Protein AF-A0A934NXT5-F1 (afdb_monomer_lite)

pLDDT: mean 85.24, std 17.13, range [35.66, 97.88]

Foldseek 3Di:
DDDDDPDDPDQFDKDWQAQPVDRDIDIDRHNDPVVVCVVQVVQQWDRPVVTHHNVVVVVVVVVVVVVVVVVVVD

Radius of gyration: 16.4 Å; chains: 1; bounding box: 40×21×51 Å

Sequence (74 aa):
MTAELAATATGWRTWRFGCDLCDRTLWTALDHQRTASDMARTNGWIVDDPTLCPACAIVAQHKERADETDRRIG

Secondary structure (DSSP, 8-state):
--------SS---EEEEE-TTSS-EEEEE-SSHHHHHHHHHHTT-B-SSS-B-HHHHHHHHHHHHHHHHHHHH-

Structure (mmCIF, N/CA/C/O backbone):
data_AF-A0A934NXT5-F1
#
_entry.id   AF-A0A934NXT5-F1
#
loop_
_atom_site.group_PDB
_atom_site.id
_atom_site.type_symbol
_atom_site.label_atom_id
_atom_site.label_alt_id
_atom_site.label_comp_id
_atom_site.label_asym_id
_atom_site.label_entity_id
_atom_site.label_seq_id
_atom_site.pdbx_PDB_ins_code
_atom_site.Cartn_x
_atom_site.Cartn_y
_atom_site.Cartn_z
_atom_site.occupancy
_atom_site.B_iso_or_equiv
_atom_site.auth_seq_id
_atom_site.auth_comp_id
_atom_site.auth_asym_id
_atom_site.auth_atom_id
_atom_site.pdbx_PDB_model_num
ATOM 1 N N . MET A 1 1 ? -22.745 -3.527 -5.342 1.00 35.66 1 MET A N 1
ATOM 2 C CA . MET A 1 1 ? -21.546 -3.748 -4.509 1.00 35.66 1 MET A CA 1
ATOM 3 C C . MET A 1 1 ? -21.971 -3.463 -3.080 1.00 35.66 1 MET A C 1
ATOM 5 O O . MET A 1 1 ? -22.237 -2.313 -2.759 1.00 35.66 1 MET A O 1
ATOM 9 N N . THR A 1 2 ? -22.223 -4.505 -2.294 1.00 36.94 2 THR A N 1
ATOM 10 C CA . THR A 1 2 ? -22.865 -4.389 -0.976 1.00 36.94 2 THR A CA 1
ATOM 11 C C . THR A 1 2 ? -21.765 -4.409 0.078 1.00 36.94 2 THR A C 1
ATOM 13 O O . THR A 1 2 ? -21.050 -5.399 0.187 1.00 36.94 2 THR A O 1
ATOM 16 N N . ALA A 1 3 ? -21.568 -3.293 0.779 1.00 40.12 3 ALA A N 1
ATOM 17 C CA . ALA A 1 3 ? -20.590 -3.174 1.854 1.00 40.12 3 ALA A CA 1
ATOM 18 C C . ALA A 1 3 ? -21.268 -3.508 3.189 1.00 40.12 3 ALA A C 1
ATOM 20 O O . ALA A 1 3 ? -22.196 -2.812 3.598 1.00 40.12 3 ALA A O 1
ATOM 21 N N . GLU A 1 4 ? -20.819 -4.568 3.858 1.00 48.38 4 GLU A N 1
ATOM 22 C CA . GLU A 1 4 ? -21.291 -4.934 5.195 1.00 48.38 4 GLU A CA 1
ATOM 23 C C . GLU A 1 4 ? -20.386 -4.287 6.255 1.00 48.38 4 GLU A C 1
ATOM 25 O O . GLU A 1 4 ? -19.184 -4.542 6.330 1.00 48.38 4 GLU A O 1
ATOM 30 N N . LEU A 1 5 ? -20.974 -3.386 7.048 1.00 53.56 5 LEU A N 1
ATOM 31 C CA . LEU A 1 5 ? -20.326 -2.652 8.134 1.00 53.56 5 LEU A CA 1
ATOM 32 C C . LEU A 1 5 ? -20.210 -3.539 9.382 1.00 53.56 5 LEU A C 1
ATOM 34 O O . LEU A 1 5 ? -21.189 -3.729 10.100 1.00 53.56 5 LEU A O 1
ATOM 38 N N . ALA A 1 6 ? -19.007 -4.017 9.698 1.00 51.56 6 ALA A N 1
ATOM 39 C CA . ALA A 1 6 ? -18.694 -4.556 11.021 1.00 51.56 6 ALA A CA 1
ATOM 40 C C . ALA A 1 6 ? -18.140 -3.431 11.913 1.00 51.56 6 ALA A C 1
ATOM 42 O O . ALA A 1 6 ? -16.935 -3.194 11.979 1.00 51.56 6 ALA A O 1
ATOM 43 N N . ALA A 1 7 ? -19.040 -2.695 12.569 1.00 50.19 7 ALA A N 1
ATOM 44 C CA . ALA A 1 7 ? -18.692 -1.667 13.543 1.00 50.19 7 ALA A CA 1
ATOM 45 C C . ALA A 1 7 ? -18.381 -2.311 14.907 1.00 50.19 7 ALA A C 1
ATOM 47 O O . ALA A 1 7 ? -19.287 -2.665 15.659 1.00 50.19 7 ALA A O 1
ATOM 48 N N . THR A 1 8 ? -17.100 -2.464 15.242 1.00 50.44 8 THR A N 1
ATOM 49 C CA . THR A 1 8 ? -16.662 -2.748 16.618 1.00 50.44 8 THR A CA 1
ATOM 50 C C . THR A 1 8 ? -16.519 -1.437 17.393 1.00 50.44 8 THR A C 1
ATOM 52 O O . THR A 1 8 ? -16.010 -0.457 16.862 1.00 50.44 8 THR A O 1
ATOM 55 N N . ALA A 1 9 ? -16.983 -1.421 18.642 1.00 50.34 9 ALA A N 1
ATOM 56 C CA . ALA A 1 9 ? -17.332 -0.258 19.465 1.00 50.34 9 ALA A CA 1
ATOM 57 C C . ALA A 1 9 ? -16.175 0.632 19.989 1.00 50.34 9 ALA A C 1
ATOM 59 O O . ALA A 1 9 ? -16.231 1.138 21.107 1.00 50.34 9 ALA A O 1
ATOM 60 N N . THR A 1 10 ? -15.171 0.909 19.163 1.00 50.56 10 THR A N 1
ATOM 61 C CA . THR A 1 10 ? -14.205 1.996 19.363 1.00 50.56 10 THR A CA 1
ATOM 62 C C . THR A 1 10 ? -14.212 2.787 18.063 1.00 50.56 10 THR A C 1
ATOM 64 O O . THR A 1 10 ? -14.070 2.184 17.007 1.00 50.56 10 THR A O 1
ATOM 67 N N . GLY A 1 11 ? -14.424 4.105 18.097 1.00 52.81 11 GLY A N 1
ATOM 68 C CA . GLY A 1 11 ? -14.673 4.957 16.917 1.00 52.81 11 GLY A CA 1
ATOM 69 C C . GLY A 1 11 ? -13.549 5.060 15.869 1.00 52.81 11 GLY A C 1
ATOM 70 O O . GLY A 1 11 ? -13.500 6.036 15.124 1.00 52.81 11 GLY A O 1
ATOM 71 N N . TRP A 1 12 ? -12.635 4.095 15.803 1.00 56.72 12 TRP A N 1
ATOM 72 C CA . TRP A 1 12 ? -11.614 3.986 14.776 1.00 56.72 12 TRP A CA 1
ATOM 73 C C . TRP A 1 12 ? -12.232 3.430 13.501 1.00 56.72 12 TRP A C 1
ATOM 75 O O . TRP A 1 12 ? -12.606 2.262 13.409 1.00 56.72 12 TRP A O 1
ATOM 85 N N . ARG A 1 13 ? -12.328 4.291 12.492 1.00 74.19 13 ARG A N 1
ATOM 86 C CA . ARG A 1 13 ? -12.593 3.857 11.125 1.00 74.19 13 ARG A CA 1
ATOM 87 C C . ARG A 1 13 ? -11.367 3.081 10.650 1.00 74.19 13 ARG A C 1
ATOM 89 O O . ARG A 1 13 ? -10.239 3.555 10.765 1.00 74.19 13 ARG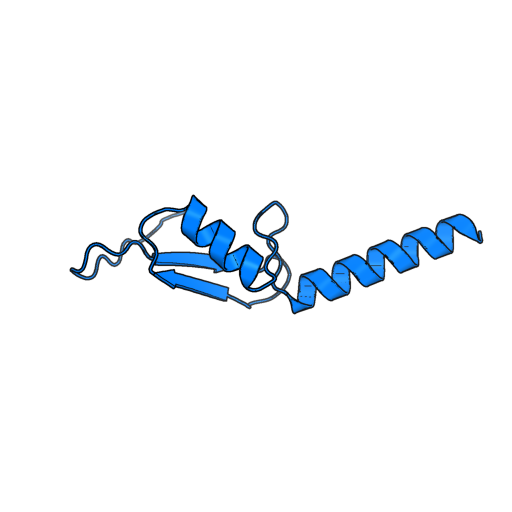 A O 1
ATOM 96 N N . THR A 1 14 ? -11.570 1.864 10.169 1.00 85.75 14 THR A N 1
ATOM 97 C CA . THR A 1 14 ? -10.510 1.104 9.514 1.00 85.75 14 THR A CA 1
ATOM 98 C C . THR A 1 14 ? -10.580 1.364 8.017 1.00 85.75 14 THR A C 1
ATOM 100 O O . THR A 1 14 ? -11.642 1.281 7.404 1.00 85.75 14 THR A O 1
ATOM 103 N N . TRP A 1 15 ? -9.439 1.701 7.427 1.00 90.06 15 TRP A N 1
ATOM 104 C CA . TRP A 1 15 ? -9.292 1.843 5.983 1.00 90.06 15 TRP A CA 1
ATOM 105 C C . TRP A 1 15 ? -8.523 0.653 5.437 1.00 90.06 15 TRP A C 1
ATOM 107 O O . TRP A 1 15 ? -7.574 0.171 6.062 1.00 90.06 15 TRP A O 1
ATOM 117 N N . ARG A 1 16 ? -8.952 0.186 4.266 1.00 93.44 16 ARG A N 1
ATOM 118 C CA . ARG A 1 16 ? -8.359 -0.935 3.545 1.00 93.44 16 ARG A CA 1
ATOM 119 C C . ARG A 1 16 ? -7.836 -0.438 2.201 1.00 93.44 16 ARG A C 1
ATOM 121 O O . ARG A 1 16 ? -8.622 0.064 1.406 1.00 93.44 16 ARG A O 1
ATOM 128 N N . PHE A 1 17 ? -6.551 -0.649 1.934 1.00 93.94 17 PHE A N 1
ATOM 129 C CA . PHE A 1 17 ? -5.939 -0.449 0.618 1.00 93.94 17 PHE A CA 1
ATOM 130 C C . PHE A 1 17 ? -5.613 -1.819 0.024 1.00 93.94 17 PHE A C 1
ATOM 132 O O . PHE A 1 17 ? -4.856 -2.585 0.623 1.00 93.94 17 PHE A O 1
ATOM 139 N N . GLY A 1 18 ? -6.234 -2.162 -1.103 1.00 96.19 18 GLY A N 1
ATOM 140 C CA . GLY A 1 18 ? -5.981 -3.402 -1.839 1.00 96.19 18 GLY A CA 1
ATOM 141 C C . GLY A 1 18 ? -5.111 -3.119 -3.054 1.00 96.19 18 GLY A C 1
ATOM 142 O O . GLY A 1 18 ? -5.291 -2.093 -3.693 1.00 96.19 18 GLY A O 1
ATOM 143 N N . CYS A 1 19 ? -4.153 -3.992 -3.347 1.00 97.44 19 CYS A N 1
ATOM 144 C CA . CYS A 1 19 ? -3.353 -3.860 -4.556 1.00 97.44 19 CYS A CA 1
ATOM 145 C C . CYS A 1 19 ? -4.148 -4.370 -5.763 1.00 97.44 19 CYS A C 1
ATOM 147 O O . CYS A 1 19 ? -4.657 -5.484 -5.735 1.00 97.44 19 CYS A O 1
ATOM 149 N N . ASP A 1 20 ? -4.185 -3.605 -6.849 1.00 96.44 20 ASP A N 1
ATOM 150 C CA . ASP A 1 20 ? -4.947 -3.978 -8.049 1.00 96.44 20 ASP A CA 1
ATOM 151 C C . ASP A 1 20 ? -4.276 -5.101 -8.861 1.00 96.44 20 ASP A C 1
ATOM 153 O O . ASP A 1 20 ? -4.908 -5.746 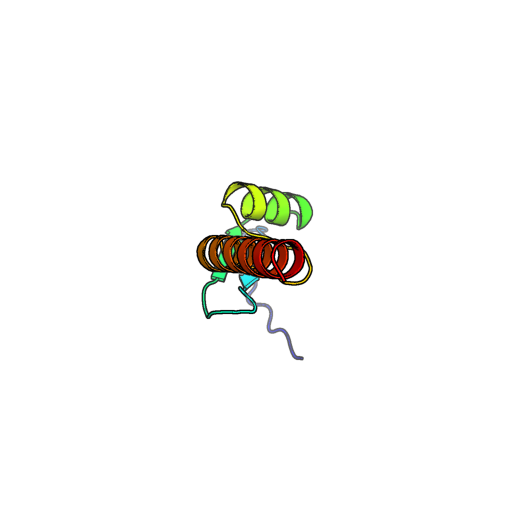-9.693 1.00 96.44 20 ASP A O 1
ATOM 157 N N . LEU A 1 21 ? -2.986 -5.359 -8.613 1.00 95.44 21 LEU A N 1
ATOM 158 C CA . LEU A 1 21 ? -2.196 -6.376 -9.325 1.00 95.44 21 LEU A CA 1
ATOM 159 C C . LEU A 1 21 ? -1.942 -7.670 -8.533 1.00 95.44 21 LEU A C 1
ATOM 161 O O . LEU A 1 21 ? -1.438 -8.636 -9.102 1.00 95.44 21 LEU A O 1
ATOM 165 N N . CYS A 1 22 ? -2.212 -7.699 -7.224 1.00 96.31 22 CYS A N 1
ATOM 166 C CA . CYS A 1 22 ? -2.008 -8.888 -6.388 1.00 96.31 22 CYS A CA 1
ATOM 167 C C . CYS A 1 22 ? -2.845 -8.822 -5.105 1.00 96.31 22 CYS A C 1
ATOM 169 O O . CYS A 1 22 ? -3.283 -7.753 -4.704 1.00 96.31 22 CYS A O 1
ATOM 171 N N . ASP A 1 23 ? -2.969 -9.928 -4.373 1.00 96.25 23 ASP A N 1
ATOM 172 C CA . ASP A 1 23 ? -3.848 -10.012 -3.193 1.00 96.25 23 ASP A CA 1
ATOM 173 C C . ASP A 1 23 ? -3.336 -9.292 -1.927 1.00 96.25 23 ASP A C 1
ATOM 175 O O . ASP A 1 23 ? -3.889 -9.451 -0.832 1.00 96.25 23 ASP A O 1
ATOM 179 N N . ARG A 1 24 ? -2.266 -8.488 -2.022 1.00 95.75 24 ARG A N 1
ATOM 180 C CA . ARG A 1 24 ? -1.777 -7.741 -0.857 1.00 95.75 24 ARG A CA 1
ATOM 181 C C . ARG A 1 24 ? -2.790 -6.687 -0.440 1.00 95.75 24 ARG A C 1
ATOM 183 O O . ARG A 1 24 ? -3.332 -5.949 -1.257 1.00 95.75 24 ARG A O 1
ATOM 190 N N . THR A 1 25 ? -2.984 -6.585 0.869 1.00 95.56 25 THR A N 1
ATOM 191 C CA . THR A 1 25 ? -3.861 -5.597 1.491 1.00 95.56 25 THR A CA 1
ATOM 192 C C . THR A 1 25 ? -3.129 -4.922 2.648 1.00 95.56 25 THR A C 1
ATOM 194 O O . THR A 1 25 ? -2.479 -5.600 3.443 1.00 95.56 25 THR A O 1
ATOM 197 N N . LEU A 1 26 ? -3.264 -3.603 2.762 1.00 93.31 26 LEU A N 1
ATOM 198 C CA . LEU A 1 26 ? -2.879 -2.831 3.940 1.00 93.31 26 LEU A CA 1
ATOM 199 C C . LEU A 1 26 ? -4.133 -2.380 4.691 1.00 93.31 26 LEU A C 1
ATOM 201 O O . LEU A 1 26 ? -5.071 -1.853 4.092 1.00 93.31 26 LEU A O 1
ATOM 205 N N . TRP A 1 27 ? -4.120 -2.558 6.009 1.00 92.81 27 TRP A N 1
ATOM 206 C CA . TRP A 1 27 ? -5.158 -2.074 6.911 1.00 92.81 27 TRP A CA 1
ATOM 207 C C . TRP A 1 27 ? -4.604 -0.957 7.785 1.00 92.81 27 TRP A C 1
ATOM 209 O O . TRP A 1 27 ? -3.521 -1.096 8.352 1.00 92.81 27 TRP A O 1
ATOM 219 N N . THR A 1 28 ? -5.356 0.129 7.936 1.00 90.00 28 THR A N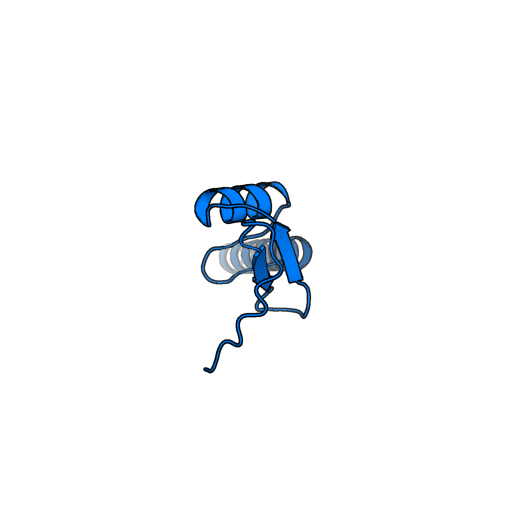 1
ATOM 220 C CA . THR A 1 28 ? -4.992 1.232 8.832 1.00 90.00 28 THR A CA 1
ATOM 221 C C . THR A 1 28 ? -6.158 1.568 9.752 1.00 90.00 28 THR A C 1
ATOM 223 O O . THR A 1 28 ? -7.269 1.781 9.271 1.00 90.00 28 THR A O 1
ATOM 226 N N . ALA A 1 29 ? -5.914 1.663 11.058 1.00 88.88 29 ALA A N 1
ATOM 227 C CA . ALA A 1 29 ? -6.899 2.118 12.040 1.00 88.88 29 ALA A CA 1
ATOM 228 C C . ALA A 1 29 ? -6.763 3.637 12.249 1.00 88.88 29 ALA A C 1
ATOM 230 O O . ALA A 1 29 ? -6.195 4.083 13.241 1.00 88.88 29 ALA A O 1
ATOM 231 N N . LEU A 1 30 ? -7.216 4.425 11.269 1.00 85.56 30 LEU A N 1
ATOM 232 C CA . LEU A 1 30 ? -7.089 5.886 11.257 1.00 85.56 30 LEU A CA 1
ATOM 233 C C . LEU A 1 30 ? -8.453 6.539 11.011 1.00 85.56 30 LEU A C 1
ATOM 235 O O . LEU A 1 30 ? -9.234 6.113 10.164 1.00 85.56 30 LEU A O 1
ATOM 239 N N . ASP A 1 31 ? -8.738 7.600 11.753 1.00 85.62 31 ASP A N 1
ATOM 240 C CA . ASP A 1 31 ? -10.020 8.312 11.747 1.00 85.62 31 ASP A CA 1
ATOM 241 C C . ASP A 1 31 ? -10.382 8.949 10.391 1.00 85.62 31 ASP A C 1
ATOM 243 O O . ASP A 1 31 ? -11.558 8.985 10.006 1.00 85.62 31 ASP A O 1
ATOM 247 N N . HIS A 1 32 ? -9.376 9.396 9.638 1.00 87.69 32 HIS A N 1
ATOM 248 C CA . HIS A 1 32 ? -9.526 10.126 8.385 1.00 87.69 32 HIS A CA 1
ATOM 249 C C . HIS A 1 32 ? -8.872 9.411 7.196 1.00 87.69 32 HIS A C 1
ATOM 251 O O . HIS A 1 32 ? -7.727 8.964 7.265 1.00 87.69 32 HIS A O 1
ATOM 257 N N . GLN A 1 33 ? -9.580 9.399 6.057 1.00 88.94 33 GLN A N 1
ATOM 258 C CA . GLN A 1 33 ? -9.102 8.800 4.804 1.00 88.94 33 GLN A CA 1
ATOM 259 C C . GLN A 1 33 ? -7.768 9.390 4.355 1.00 88.94 33 GLN A C 1
ATOM 261 O O . GLN A 1 33 ? -6.874 8.654 3.968 1.00 88.94 33 GLN A O 1
ATOM 266 N N . ARG A 1 34 ? -7.624 10.718 4.429 1.00 92.25 34 ARG A N 1
ATOM 267 C CA . ARG A 1 34 ? -6.391 11.403 4.024 1.00 92.25 34 ARG A CA 1
ATOM 268 C C . ARG A 1 34 ? -5.196 10.907 4.837 1.00 92.25 34 ARG A C 1
ATOM 270 O O . ARG A 1 34 ? -4.195 10.522 4.252 1.00 92.25 34 ARG A O 1
ATOM 277 N N . THR A 1 35 ? -5.337 10.831 6.160 1.00 92.44 35 THR A N 1
ATOM 278 C CA . THR A 1 35 ? -4.295 10.312 7.054 1.00 92.44 35 THR A CA 1
ATOM 279 C C . THR A 1 35 ? -3.974 8.848 6.749 1.00 92.44 35 THR A C 1
ATOM 281 O O . THR A 1 35 ? -2.810 8.456 6.752 1.00 92.44 35 THR A O 1
ATOM 284 N N . ALA A 1 36 ? -4.992 8.038 6.441 1.00 92.44 36 ALA A N 1
ATOM 285 C CA . ALA A 1 36 ? -4.813 6.652 6.018 1.00 92.44 36 ALA A CA 1
ATOM 286 C C . ALA A 1 36 ? -4.047 6.533 4.692 1.00 92.44 36 ALA A C 1
ATOM 288 O O . ALA A 1 36 ? -3.129 5.721 4.588 1.00 92.44 36 ALA A O 1
ATOM 289 N N . SER A 1 37 ? -4.379 7.368 3.707 1.00 94.25 37 SER A N 1
ATOM 290 C CA . SER A 1 37 ? -3.692 7.438 2.417 1.00 94.25 37 SER A CA 1
ATOM 291 C C . SER A 1 37 ? -2.245 7.903 2.568 1.00 94.25 37 SER A C 1
ATOM 293 O O . SER A 1 37 ? -1.354 7.306 1.973 1.00 94.25 37 SER A O 1
ATOM 295 N N . ASP A 1 38 ? -1.990 8.922 3.389 1.00 95.06 38 ASP A N 1
ATOM 296 C CA . ASP A 1 38 ? -0.635 9.415 3.645 1.00 95.06 38 ASP A CA 1
ATOM 297 C C . ASP A 1 38 ? 0.209 8.346 4.357 1.00 95.06 38 ASP A C 1
ATOM 299 O O . ASP A 1 38 ? 1.333 8.074 3.941 1.00 95.06 38 ASP A O 1
ATOM 303 N N . MET A 1 39 ? -0.361 7.644 5.343 1.00 94.75 39 MET A N 1
ATOM 304 C CA . MET A 1 39 ? 0.281 6.494 5.990 1.00 94.75 39 MET A CA 1
ATOM 305 C C . MET A 1 39 ? 0.584 5.369 4.993 1.00 94.75 39 MET A C 1
ATOM 307 O O . MET A 1 39 ? 1.675 4.797 5.007 1.00 94.75 39 MET A O 1
ATOM 311 N N . ALA A 1 40 ? -0.359 5.033 4.113 1.00 95.12 40 ALA A N 1
ATOM 312 C CA . ALA A 1 40 ? -0.147 4.024 3.082 1.00 95.12 40 ALA A CA 1
ATOM 313 C C . ALA A 1 40 ? 1.000 4.428 2.138 1.00 95.12 40 ALA A C 1
ATOM 315 O O . ALA A 1 40 ? 1.902 3.622 1.899 1.00 95.12 40 ALA A O 1
ATOM 316 N N . ARG A 1 41 ? 1.039 5.695 1.702 1.00 96.00 41 ARG A N 1
ATOM 317 C CA . ARG A 1 41 ? 2.138 6.263 0.902 1.00 96.00 41 ARG A CA 1
ATOM 318 C C . ARG A 1 41 ? 3.479 6.202 1.628 1.00 96.00 41 ARG A C 1
ATOM 320 O O . ARG A 1 41 ? 4.469 5.794 1.029 1.00 96.00 41 ARG A O 1
ATOM 327 N N . THR A 1 42 ? 3.522 6.518 2.925 1.00 95.88 42 THR A N 1
ATOM 328 C CA . THR A 1 42 ? 4.732 6.354 3.753 1.00 95.88 42 THR A CA 1
ATOM 329 C C . THR A 1 42 ? 5.202 4.898 3.805 1.00 95.88 42 THR A C 1
ATOM 331 O O . THR A 1 42 ? 6.402 4.642 3.817 1.00 95.88 42 THR A O 1
ATOM 334 N N . ASN A 1 43 ? 4.279 3.935 3.762 1.00 93.94 43 ASN A N 1
ATOM 335 C CA . ASN A 1 43 ? 4.588 2.506 3.672 1.00 93.94 43 ASN A CA 1
ATOM 336 C C . ASN A 1 43 ? 4.908 2.032 2.239 1.00 93.94 43 ASN A C 1
ATOM 338 O O . ASN A 1 43 ? 5.006 0.828 2.001 1.00 93.94 43 ASN A O 1
ATOM 342 N N . GLY A 1 44 ? 5.062 2.953 1.284 1.00 95.56 44 GLY A N 1
ATOM 343 C CA . GLY A 1 44 ? 5.438 2.662 -0.099 1.00 95.56 44 GLY A CA 1
ATOM 344 C C . GLY A 1 44 ? 4.283 2.216 -0.993 1.00 95.56 44 GLY A C 1
ATOM 345 O O . GLY A 1 44 ? 4.531 1.683 -2.073 1.00 95.56 44 GLY A O 1
ATOM 346 N N . TRP A 1 45 ? 3.034 2.384 -0.555 1.00 97.44 45 TRP A N 1
ATOM 347 C CA . TRP A 1 45 ? 1.875 2.126 -1.404 1.00 97.44 45 TRP A CA 1
ATOM 348 C C . TRP A 1 45 ? 1.610 3.300 -2.342 1.00 97.44 45 TRP A C 1
ATOM 350 O O . TRP A 1 45 ? 1.685 4.463 -1.945 1.00 97.44 45 TRP A O 1
ATOM 360 N N . ILE A 1 46 ? 1.208 2.985 -3.567 1.00 96.25 46 ILE A N 1
ATOM 361 C CA . ILE A 1 46 ? 0.501 3.928 -4.433 1.00 96.25 46 ILE A CA 1
ATOM 362 C C . ILE A 1 46 ? -0.983 3.748 -4.117 1.00 96.25 46 ILE A C 1
ATOM 364 O O . ILE A 1 46 ? -1.462 2.619 -4.112 1.00 96.25 46 ILE A O 1
ATOM 368 N N . VAL A 1 47 ? -1.684 4.832 -3.793 1.00 94.06 47 VAL A N 1
ATOM 369 C CA . VAL A 1 47 ? -3.106 4.824 -3.374 1.00 94.06 47 VAL A CA 1
ATOM 370 C C . VAL A 1 47 ? -4.009 5.630 -4.309 1.00 94.06 47 VAL A C 1
ATOM 372 O O . VAL A 1 47 ? -5.158 5.907 -3.976 1.00 94.06 47 VAL A O 1
ATOM 375 N N . ASP A 1 48 ? -3.458 6.037 -5.449 1.00 89.12 48 ASP A N 1
ATOM 376 C CA . ASP A 1 48 ? -4.177 6.636 -6.572 1.00 89.12 48 ASP A CA 1
ATOM 377 C C . ASP A 1 48 ? -4.530 5.514 -7.579 1.00 89.12 48 ASP A C 1
ATOM 379 O O . ASP A 1 48 ? -4.459 4.344 -7.211 1.00 89.12 48 ASP A O 1
ATOM 383 N N . ASP A 1 49 ? -4.945 5.819 -8.811 1.00 86.88 49 ASP A N 1
ATOM 384 C CA . ASP A 1 49 ? -5.291 4.793 -9.814 1.00 86.88 49 ASP A CA 1
ATOM 385 C C . ASP A 1 49 ? -4.088 4.490 -10.737 1.00 86.88 49 ASP A C 1
ATOM 387 O O . ASP A 1 49 ? -3.661 5.397 -11.465 1.00 86.88 49 ASP A O 1
ATOM 391 N N . PRO A 1 50 ? -3.514 3.266 -10.726 1.00 92.50 50 PRO A N 1
ATOM 392 C CA . PRO A 1 50 ? -3.897 2.092 -9.926 1.00 92.50 50 PRO A CA 1
ATOM 393 C C . PRO A 1 50 ? -3.305 2.088 -8.506 1.00 92.50 50 PRO A C 1
ATOM 395 O O . PRO A 1 50 ? -2.192 2.570 -8.267 1.00 92.50 50 PRO A O 1
ATOM 398 N N . THR A 1 51 ? -4.009 1.461 -7.559 1.00 96.06 51 THR A N 1
ATOM 399 C CA . THR A 1 51 ? -3.520 1.247 -6.195 1.00 96.06 51 THR A CA 1
ATOM 400 C C . THR A 1 51 ? -2.560 0.063 -6.189 1.00 96.06 51 THR A C 1
ATOM 402 O O . THR A 1 51 ? -2.934 -1.080 -6.456 1.00 96.06 51 THR A O 1
ATOM 405 N N . LEU A 1 52 ? -1.292 0.308 -5.859 1.00 97.56 52 LEU A N 1
ATOM 406 C CA . LEU A 1 52 ? -0.232 -0.698 -5.919 1.00 97.56 52 LEU A CA 1
ATOM 407 C C . LEU A 1 52 ? 0.437 -0.885 -4.562 1.00 97.56 52 LEU A C 1
ATOM 409 O O . LEU A 1 52 ? 0.829 0.076 -3.898 1.00 97.56 52 LEU A O 1
ATOM 413 N N . CYS A 1 53 ? 0.652 -2.148 -4.183 1.00 97.88 53 CYS A N 1
ATOM 414 C CA . CYS A 1 53 ? 1.550 -2.462 -3.078 1.00 97.88 53 CYS A CA 1
ATOM 415 C C . CYS A 1 53 ? 3.006 -2.115 -3.447 1.00 97.88 53 CYS A C 1
ATOM 417 O O . CYS A 1 53 ? 3.338 -2.074 -4.636 1.00 97.88 53 CYS A O 1
ATOM 419 N N . PRO A 1 54 ? 3.911 -1.966 -2.461 1.00 97.50 54 PRO A N 1
ATOM 420 C CA . PRO A 1 54 ? 5.289 -1.540 -2.716 1.00 97.50 54 PRO A CA 1
ATOM 421 C C . PRO A 1 54 ? 6.025 -2.419 -3.734 1.00 97.50 54 PRO A C 1
ATOM 423 O O . PRO A 1 54 ? 6.744 -1.923 -4.595 1.00 97.50 54 PRO A O 1
ATOM 426 N N . ALA A 1 55 ? 5.803 -3.736 -3.685 1.00 97.31 55 ALA A N 1
ATOM 427 C CA . ALA A 1 55 ? 6.427 -4.672 -4.616 1.00 97.31 55 ALA A CA 1
ATOM 428 C C . ALA A 1 55 ? 5.929 -4.474 -6.057 1.00 97.31 55 ALA A C 1
ATOM 430 O O . ALA A 1 55 ? 6.731 -4.397 -6.984 1.00 97.31 55 ALA A O 1
ATOM 431 N N . CYS A 1 56 ? 4.614 -4.350 -6.249 1.00 97.31 56 CYS A N 1
ATOM 432 C CA . CYS A 1 56 ? 4.025 -4.115 -7.567 1.00 97.31 56 CYS A CA 1
ATOM 433 C C . CYS A 1 56 ? 4.388 -2.732 -8.118 1.00 97.31 56 CYS A C 1
ATOM 435 O O . CYS A 1 56 ? 4.651 -2.615 -9.310 1.00 97.31 56 CYS A O 1
ATOM 437 N N . ALA A 1 57 ? 4.467 -1.712 -7.259 1.00 95.94 57 ALA A N 1
ATOM 438 C CA . ALA A 1 57 ? 4.898 -0.370 -7.639 1.00 95.94 57 ALA A CA 1
ATOM 439 C C . ALA A 1 57 ? 6.341 -0.363 -8.171 1.00 95.94 57 ALA A C 1
A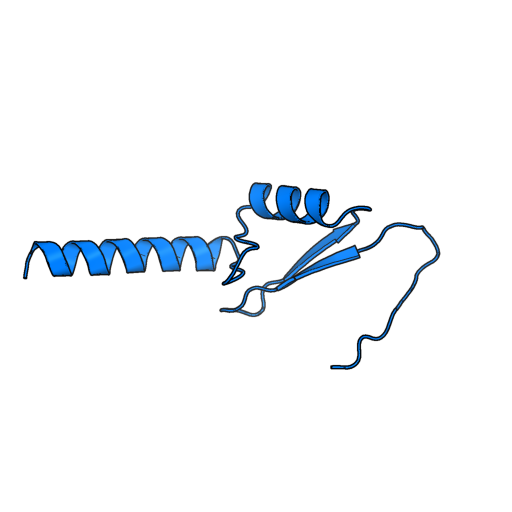TOM 441 O O . ALA A 1 57 ? 6.618 0.251 -9.198 1.00 95.94 57 ALA A O 1
ATOM 442 N N . ILE A 1 58 ? 7.251 -1.090 -7.515 1.00 96.44 58 ILE A N 1
ATOM 443 C CA . ILE A 1 58 ? 8.638 -1.247 -7.975 1.00 96.44 58 ILE A CA 1
ATOM 444 C C . ILE A 1 58 ? 8.673 -1.943 -9.341 1.00 96.44 58 ILE A C 1
ATOM 446 O O . ILE A 1 58 ? 9.322 -1.456 -10.266 1.00 96.44 58 ILE A O 1
ATOM 450 N N . VAL A 1 59 ? 7.948 -3.055 -9.499 1.00 96.19 59 VAL A N 1
ATOM 451 C CA . VAL A 1 59 ? 7.892 -3.791 -10.775 1.00 96.19 59 VAL A CA 1
ATOM 452 C C . VAL A 1 59 ? 7.348 -2.912 -11.906 1.00 96.19 59 VAL A C 1
ATOM 454 O O . VAL A 1 59 ? 7.925 -2.910 -12.993 1.00 96.19 59 VAL A O 1
ATOM 457 N N . ALA A 1 60 ? 6.291 -2.136 -11.651 1.00 92.25 60 ALA A N 1
ATOM 458 C CA . ALA A 1 60 ? 5.723 -1.208 -12.626 1.00 92.25 60 ALA A CA 1
ATOM 459 C C . ALA A 1 60 ? 6.754 -0.161 -13.082 1.00 92.25 60 ALA A C 1
ATOM 461 O O . ALA A 1 60 ? 6.994 -0.038 -14.279 1.00 92.25 60 ALA A O 1
ATOM 462 N N . GLN A 1 61 ? 7.460 0.484 -12.147 1.00 91.94 61 GLN A N 1
ATOM 463 C CA . GLN A 1 61 ? 8.509 1.464 -12.467 1.00 91.94 61 GLN A CA 1
ATOM 464 C C . GLN A 1 61 ? 9.657 0.864 -13.291 1.00 91.94 61 GLN A C 1
ATOM 466 O O . GLN A 1 61 ? 10.194 1.497 -14.201 1.00 91.94 61 GLN A O 1
ATOM 471 N N . HIS A 1 62 ? 10.069 -0.369 -12.977 1.00 93.25 62 HIS A N 1
ATOM 472 C CA . HIS A 1 62 ? 11.096 -1.059 -13.757 1.00 93.25 62 HIS A CA 1
ATOM 473 C C . HIS A 1 62 ? 10.635 -1.350 -15.184 1.00 93.25 62 HIS A C 1
ATOM 475 O O . HIS A 1 62 ? 11.434 -1.207 -16.110 1.00 93.25 62 HIS A O 1
ATOM 481 N N . LYS A 1 63 ? 9.367 -1.735 -15.355 1.00 92.44 63 LYS A N 1
ATOM 482 C CA . LYS A 1 63 ? 8.773 -1.971 -16.669 1.00 92.44 63 LYS A CA 1
ATOM 483 C C . LYS A 1 63 ? 8.709 -0.679 -17.484 1.00 92.44 63 LYS A C 1
ATOM 485 O O . LYS A 1 63 ? 9.193 -0.663 -18.606 1.00 92.44 63 LYS A O 1
ATOM 490 N N . GLU A 1 64 ? 8.214 0.410 -16.900 1.00 89.69 64 GLU A N 1
ATOM 491 C CA . GLU A 1 64 ? 8.141 1.719 -17.565 1.00 89.69 64 GLU A CA 1
ATOM 492 C C . GLU A 1 64 ? 9.514 2.193 -18.049 1.00 89.69 64 GLU A C 1
ATOM 494 O O . GLU A 1 64 ? 9.661 2.628 -19.191 1.00 89.69 64 GLU A O 1
ATOM 499 N N . ARG A 1 65 ? 10.546 2.040 -17.211 1.00 90.50 65 ARG A N 1
ATOM 500 C CA . ARG A 1 65 ? 11.920 2.399 -17.577 1.00 90.50 65 ARG A CA 1
ATOM 501 C C . ARG A 1 65 ? 12.492 1.510 -18.683 1.00 90.50 65 ARG A C 1
ATOM 503 O O . ARG A 1 65 ? 13.256 1.994 -19.521 1.00 90.50 65 ARG A O 1
ATOM 510 N N . ALA A 1 66 ? 12.175 0.216 -18.670 1.00 88.44 66 ALA A N 1
ATOM 511 C CA . ALA A 1 66 ? 12.591 -0.706 -19.724 1.00 88.44 66 ALA A CA 1
ATOM 512 C C . ALA A 1 66 ? 11.932 -0.332 -21.060 1.00 88.44 66 ALA A C 1
ATOM 514 O O . ALA A 1 66 ? 12.634 -0.186 -22.058 1.00 88.44 66 ALA A O 1
ATOM 515 N N . ASP A 1 67 ? 10.622 -0.073 -21.042 1.00 92.06 67 ASP A N 1
ATOM 516 C CA . ASP A 1 67 ? 9.846 0.345 -22.211 1.00 92.06 67 ASP A CA 1
ATOM 517 C C . ASP A 1 67 ? 10.340 1.694 -22.773 1.00 92.06 67 ASP A C 1
ATOM 519 O O . ASP A 1 67 ? 10.395 1.885 -23.986 1.00 92.06 67 ASP A O 1
ATOM 523 N N . GLU A 1 68 ? 10.718 2.649 -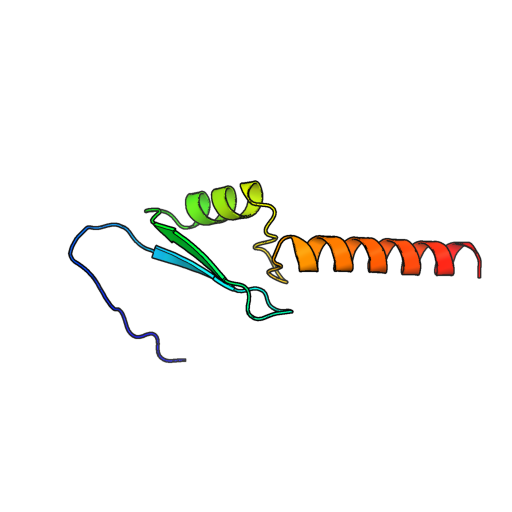21.915 1.00 90.38 68 GLU A N 1
ATOM 524 C CA . GLU A 1 68 ? 11.322 3.920 -22.341 1.00 90.38 68 GLU A CA 1
ATOM 525 C C . GLU A 1 68 ? 12.699 3.716 -22.984 1.00 90.38 68 GLU A C 1
ATOM 527 O O . GLU A 1 68 ? 13.008 4.324 -24.010 1.00 90.38 68 GLU A O 1
ATOM 532 N N . THR A 1 69 ? 13.527 2.853 -22.389 1.00 92.12 69 THR A N 1
ATOM 533 C CA . THR A 1 69 ? 14.860 2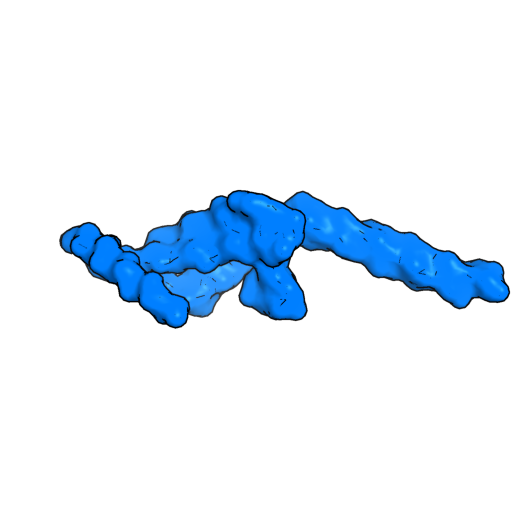.543 -22.921 1.00 92.12 69 THR A CA 1
ATOM 534 C C . THR A 1 69 ? 14.750 1.924 -24.310 1.00 92.12 69 THR A C 1
ATOM 536 O O . THR A 1 69 ? 15.465 2.353 -25.209 1.00 92.12 69 THR A O 1
ATOM 539 N N . ASP A 1 70 ? 13.830 0.978 -24.502 1.00 91.31 70 ASP A N 1
ATOM 540 C CA . ASP A 1 70 ? 13.577 0.338 -25.796 1.00 91.31 70 ASP A CA 1
ATOM 541 C C . ASP A 1 70 ? 13.192 1.369 -26.873 1.00 91.31 70 ASP A C 1
ATOM 543 O O . ASP A 1 70 ? 13.825 1.442 -27.925 1.00 91.31 70 ASP A O 1
ATOM 547 N N . ARG A 1 71 ? 12.263 2.285 -26.555 1.00 90.44 71 ARG A N 1
ATOM 548 C CA . ARG A 1 71 ? 11.853 3.383 -27.458 1.00 90.44 71 ARG A CA 1
ATOM 549 C C . ARG A 1 71 ? 12.970 4.352 -27.829 1.00 90.44 71 ARG A C 1
ATOM 551 O O . ARG A 1 71 ? 12.852 5.045 -28.832 1.00 90.44 71 ARG A O 1
ATOM 558 N N . ARG A 1 72 ? 13.998 4.492 -26.991 1.00 88.94 72 ARG A N 1
ATOM 559 C CA . ARG A 1 72 ? 15.111 5.415 -27.255 1.00 88.94 72 ARG A CA 1
ATOM 560 C C . ARG A 1 72 ? 16.175 4.799 -28.163 1.00 88.94 72 ARG A C 1
ATOM 562 O O . ARG A 1 72 ? 16.954 5.542 -28.754 1.00 88.94 72 ARG A O 1
ATOM 569 N N . ILE A 1 73 ? 16.276 3.471 -28.183 1.00 89.06 73 ILE A N 1
ATOM 570 C CA . ILE A 1 73 ? 17.335 2.734 -28.885 1.00 89.06 73 ILE A CA 1
ATOM 571 C C . ILE A 1 73 ? 16.831 2.174 -30.229 1.00 89.06 73 ILE A C 1
ATOM 573 O O . ILE A 1 73 ? 17.651 1.981 -31.126 1.00 89.06 73 ILE A O 1
ATOM 577 N N . GLY A 1 74 ? 15.524 1.910 -30.358 1.00 72.00 74 GLY A N 1
ATOM 578 C CA . GLY A 1 74 ? 14.868 1.509 -31.612 1.00 72.00 74 GLY A CA 1
ATOM 579 C C . GLY A 1 74 ? 14.670 2.661 -32.588 1.00 72.00 74 GLY A C 1
ATOM 580 O O . GLY A 1 74 ? 14.843 2.411 -33.801 1.00 72.00 74 GLY A O 1
#